Protein AF-A0A351CMS5-F1 (afdb_monomer_lite)

Foldseek 3Di:
DVVLAQEDEEQDDLDDDPDDPDCDDPNVVVVVVCVVSNYYYHYHHLCQLQPCPRHPQNVVCVVQVFAPWDDDPPDSDIDGHHPD

Sequence (84 aa):
IDENADAIFVHHGIFWQDEDQVIVGAKRRKISLLLSHNISLFGYHLPLDAHPEVGNNVQLGKLLDIQNIKPVEGSLLWQGDLNI

Secondary structure (DSSP, 8-state):
-TT--SEEEESS-S--TTS-----HHHHHHHHHHHHTT-EEEE-SHHHHT-TTT-HHHHHHHHTT-EEEEEPTTSS-EEEE---

Structure (mmCIF, N/CA/C/O backbone):
data_AF-A0A351CMS5-F1
#
_entry.id   AF-A0A351CMS5-F1
#
loop_
_atom_site.group_PDB
_atom_site.id
_atom_site.type_symbol
_atom_site.label_atom_id
_atom_site.label_alt_id
_atom_site.label_comp_id
_atom_site.label_asym_id
_atom_site.label_entity_id
_atom_site.label_seq_id
_atom_site.pdbx_PDB_ins_code
_atom_site.Cartn_x
_atom_site.Cartn_y
_atom_site.Cartn_z
_atom_site.occupancy
_atom_site.B_iso_or_equiv
_atom_site.auth_seq_id
_atom_site.auth_comp_id
_atom_site.auth_asym_id
_atom_site.auth_atom_id
_atom_site.pdbx_PDB_model_num
ATOM 1 N N . ILE A 1 1 ? -14.248 -4.505 8.175 1.00 94.50 1 ILE A N 1
ATOM 2 C CA . ILE A 1 1 ? -15.182 -4.692 9.309 1.00 94.50 1 ILE A CA 1
ATOM 3 C C . ILE A 1 1 ? -16.258 -5.657 8.878 1.00 94.50 1 ILE A C 1
ATOM 5 O O . ILE A 1 1 ? -16.287 -6.739 9.429 1.00 94.50 1 ILE A O 1
ATOM 9 N N . ASP A 1 2 ? -17.036 -5.316 7.853 1.00 97.25 2 ASP A N 1
ATOM 10 C CA . ASP A 1 2 ? -18.084 -6.191 7.307 1.00 97.25 2 ASP A CA 1
ATOM 11 C C . ASP A 1 2 ? -17.548 -7.587 6.930 1.00 97.25 2 ASP A C 1
ATOM 13 O O . ASP A 1 2 ? -18.166 -8.595 7.249 1.00 97.25 2 ASP A O 1
ATOM 17 N N . GLU A 1 3 ? -16.327 -7.644 6.388 1.00 96.81 3 GLU A N 1
ATOM 18 C CA . GLU A 1 3 ? -15.613 -8.893 6.063 1.00 96.81 3 GLU A CA 1
ATOM 19 C C . GLU A 1 3 ? -14.949 -9.604 7.267 1.00 96.81 3 GLU A C 1
ATOM 21 O O . GLU A 1 3 ? -14.217 -10.567 7.077 1.00 96.81 3 GLU A O 1
ATOM 26 N N . ASN A 1 4 ? -15.128 -9.120 8.504 1.00 96.62 4 ASN A N 1
ATOM 27 C CA . ASN A 1 4 ? -14.518 -9.660 9.735 1.00 96.62 4 ASN A CA 1
ATOM 28 C C . ASN A 1 4 ? -12.993 -9.910 9.664 1.00 96.62 4 ASN A C 1
ATOM 30 O O . ASN A 1 4 ? -12.486 -10.867 10.238 1.00 96.62 4 ASN A O 1
ATOM 34 N N . ALA A 1 5 ? -12.252 -9.055 8.954 1.00 97.56 5 ALA A N 1
ATOM 35 C CA . ALA A 1 5 ? -10.802 -9.186 8.818 1.00 97.56 5 ALA A CA 1
ATOM 36 C C . ALA A 1 5 ? -10.052 -8.844 10.118 1.00 97.56 5 ALA A C 1
ATOM 38 O O . ALA A 1 5 ? -10.275 -7.775 10.685 1.00 97.56 5 ALA A O 1
ATOM 39 N N . ASP A 1 6 ? -9.088 -9.683 10.505 1.00 98.31 6 ASP A N 1
ATOM 40 C CA . ASP A 1 6 ? -8.174 -9.432 11.634 1.00 98.31 6 ASP A CA 1
ATOM 41 C C . ASP A 1 6 ? -7.043 -8.450 11.278 1.00 98.31 6 ASP A C 1
ATOM 43 O O . ASP A 1 6 ? -6.435 -7.808 12.139 1.00 98.31 6 ASP A O 1
ATOM 47 N N . ALA A 1 7 ? -6.742 -8.323 9.984 1.00 98.38 7 ALA A N 1
ATOM 48 C CA . ALA A 1 7 ? -5.690 -7.459 9.476 1.00 98.38 7 ALA A CA 1
ATOM 49 C C . ALA A 1 7 ? -6.022 -6.905 8.089 1.00 98.38 7 ALA A C 1
ATOM 51 O O . ALA A 1 7 ? -6.732 -7.530 7.302 1.00 98.38 7 ALA A O 1
ATOM 52 N N . ILE A 1 8 ? -5.454 -5.740 7.777 1.00 97.94 8 ILE A N 1
ATOM 53 C CA . ILE A 1 8 ? -5.498 -5.133 6.448 1.00 97.94 8 ILE A CA 1
ATOM 54 C C . ILE A 1 8 ? -4.095 -4.748 5.979 1.00 97.94 8 ILE A C 1
ATOM 56 O O . ILE A 1 8 ? -3.291 -4.208 6.739 1.00 97.94 8 ILE A O 1
ATOM 60 N N . PHE A 1 9 ? -3.834 -5.004 4.699 1.00 98.06 9 PHE A N 1
ATOM 61 C CA . PHE A 1 9 ? -2.608 -4.638 3.998 1.00 98.06 9 PHE A CA 1
ATOM 62 C C . PHE A 1 9 ? -2.932 -3.534 2.999 1.00 98.06 9 PHE A C 1
ATOM 64 O O . PHE A 1 9 ? -3.849 -3.676 2.191 1.00 98.06 9 PHE A O 1
ATOM 71 N N . VAL A 1 10 ? -2.202 -2.426 3.061 1.00 98.25 10 VAL A N 1
ATOM 72 C CA . VAL A 1 10 ? -2.403 -1.281 2.171 1.00 98.25 10 VAL A CA 1
ATOM 73 C C . VAL A 1 10 ? -1.072 -0.761 1.656 1.00 98.25 10 VAL A C 1
ATOM 75 O O . VAL A 1 10 ? -0.039 -0.873 2.315 1.00 98.25 10 VAL A O 1
ATOM 78 N N . HIS A 1 11 ? -1.112 -0.135 0.488 1.00 98.06 11 HIS A N 1
ATOM 79 C CA . HIS A 1 11 ? 0.049 0.564 -0.045 1.00 98.06 11 HIS A CA 1
ATOM 80 C C . HIS A 1 11 ? 0.292 1.896 0.690 1.00 98.06 11 HIS A C 1
ATOM 82 O O . HIS A 1 11 ? 1.383 2.168 1.186 1.00 98.06 11 HIS A O 1
ATOM 88 N N . HIS A 1 12 ? -0.767 2.696 0.847 1.00 97.38 12 HIS A N 1
ATOM 89 C CA . HIS A 1 12 ? -0.740 3.979 1.549 1.00 97.38 12 HIS A CA 1
ATOM 90 C C . HIS A 1 12 ? -1.300 3.843 2.967 1.00 97.38 12 HIS A C 1
ATOM 92 O O . HIS A 1 12 ? -2.501 3.637 3.156 1.00 97.38 12 HIS A O 1
ATOM 98 N N . GLY A 1 13 ? -0.421 3.962 3.963 1.00 96.12 13 GLY A N 1
ATOM 99 C CA . GLY A 1 13 ? -0.781 3.914 5.379 1.00 96.12 13 GLY A CA 1
ATOM 100 C C . GLY A 1 13 ? -1.463 5.187 5.898 1.00 96.12 13 GLY A C 1
ATOM 101 O O . GLY A 1 13 ? -1.876 6.069 5.143 1.00 96.12 13 GLY A O 1
ATOM 102 N N . ILE A 1 14 ? -1.593 5.271 7.226 1.00 96.06 14 ILE A N 1
ATOM 103 C CA . ILE A 1 14 ? -2.195 6.430 7.909 1.00 96.06 14 ILE A CA 1
ATOM 104 C C . ILE A 1 14 ? -1.170 7.530 8.199 1.00 96.06 14 ILE A C 1
ATOM 106 O O . ILE A 1 14 ? -1.565 8.689 8.200 1.00 96.06 14 ILE A O 1
ATOM 110 N N . PHE A 1 15 ? 0.090 7.169 8.463 1.00 95.00 15 PHE A N 1
ATOM 111 C CA . PHE A 1 15 ? 1.116 8.088 8.9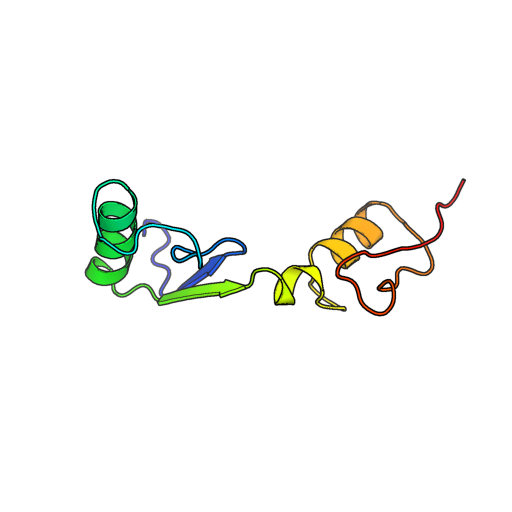54 1.00 95.00 15 PHE A CA 1
ATOM 112 C C . PHE A 1 15 ? 2.132 8.446 7.871 1.00 95.00 15 PHE A C 1
ATOM 114 O O . PHE A 1 15 ? 2.699 7.552 7.243 1.00 95.00 15 PHE A O 1
ATOM 121 N N . TRP A 1 16 ? 2.388 9.742 7.707 1.00 94.25 16 TRP A N 1
ATOM 122 C CA . TRP A 1 16 ? 3.369 10.295 6.767 1.00 94.25 16 TRP A CA 1
ATOM 123 C C . TRP A 1 16 ? 4.361 11.219 7.491 1.00 94.25 16 TRP A C 1
ATOM 125 O O . TRP A 1 16 ? 4.075 11.714 8.581 1.00 94.25 16 TRP A O 1
ATOM 135 N N . GLN A 1 17 ? 5.554 11.419 6.923 1.00 89.56 17 GLN A N 1
ATOM 136 C CA . GLN A 1 17 ? 6.628 12.169 7.590 1.00 89.56 17 GLN A CA 1
ATOM 137 C C . GLN A 1 17 ? 6.289 13.657 7.773 1.00 89.56 17 GLN A C 1
ATOM 139 O O . GLN A 1 17 ? 6.523 14.206 8.845 1.00 89.56 17 GLN A O 1
ATOM 144 N N . ASP A 1 18 ? 5.682 14.276 6.760 1.00 91.00 18 ASP A N 1
ATOM 145 C CA . ASP A 1 18 ? 5.429 15.722 6.718 1.00 91.00 18 ASP A CA 1
ATOM 146 C C . ASP A 1 18 ? 3.959 16.093 6.990 1.00 91.00 18 ASP A C 1
ATOM 148 O O . ASP A 1 18 ? 3.486 17.152 6.578 1.00 91.00 18 ASP A O 1
ATOM 152 N N . GLU A 1 19 ? 3.205 15.226 7.672 1.00 91.56 19 GLU A N 1
ATOM 153 C CA . GLU A 1 19 ? 1.829 15.524 8.088 1.00 91.56 19 GLU A CA 1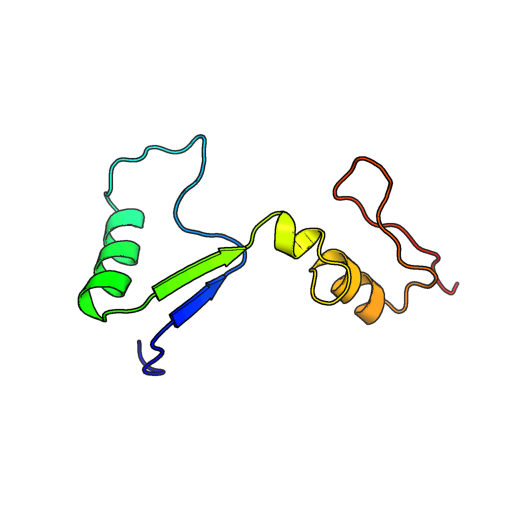
ATOM 154 C C . GLU A 1 19 ? 1.713 15.811 9.590 1.00 91.56 19 GLU A C 1
ATOM 156 O O . GLU A 1 19 ? 2.494 15.324 10.413 1.00 91.56 19 GLU A O 1
ATOM 161 N N . ASP A 1 20 ? 0.668 16.558 9.956 1.00 93.31 20 ASP A N 1
ATOM 162 C CA . ASP A 1 20 ? 0.297 16.768 11.353 1.00 93.31 20 ASP A CA 1
ATOM 163 C C . ASP A 1 20 ? -0.015 15.423 12.030 1.00 93.31 20 ASP A C 1
ATOM 165 O O . ASP A 1 20 ? -0.856 14.640 11.573 1.00 93.31 20 ASP A O 1
ATOM 169 N N . GLN A 1 21 ? 0.672 15.153 13.138 1.00 93.44 21 GLN A N 1
ATOM 170 C CA . GLN A 1 21 ? 0.546 13.915 13.902 1.00 93.44 21 GLN A CA 1
ATOM 171 C C . GLN A 1 21 ? -0.666 13.914 14.845 1.00 93.44 21 GLN A C 1
ATOM 173 O O . GLN A 1 21 ? -1.027 12.864 15.380 1.00 93.44 21 GLN A O 1
ATOM 178 N N . VAL A 1 22 ? -1.338 15.055 15.031 1.00 97.06 22 VAL A N 1
ATOM 179 C CA . VAL A 1 22 ? -2.539 15.152 15.863 1.00 97.06 22 VAL A CA 1
ATOM 180 C C . VAL A 1 22 ? -3.667 14.284 15.287 1.00 97.06 22 VAL A C 1
ATOM 182 O O . VAL A 1 22 ? -4.068 14.383 14.125 1.00 97.06 22 VAL A O 1
ATOM 185 N N . ILE A 1 23 ? -4.224 13.409 16.129 1.00 97.44 23 ILE A N 1
ATOM 186 C CA . ILE A 1 23 ? -5.266 12.453 15.734 1.00 97.44 23 ILE A CA 1
ATOM 187 C C . ILE A 1 23 ? -6.646 13.119 15.822 1.00 97.44 23 ILE A C 1
ATOM 189 O O . ILE A 1 23 ? -7.375 12.989 16.806 1.00 97.44 23 ILE A O 1
ATOM 193 N N . VAL A 1 24 ? -7.025 13.823 14.757 1.00 97.62 24 VAL A N 1
ATOM 194 C CA . VAL A 1 24 ? -8.335 14.484 14.602 1.00 97.62 24 VAL A CA 1
ATOM 195 C C . VAL A 1 24 ? -8.989 14.134 13.261 1.00 97.62 24 VAL A C 1
ATOM 197 O O . VAL A 1 24 ? -8.407 13.442 12.423 1.00 97.62 24 VAL A O 1
ATOM 200 N N . GLY A 1 25 ? -10.248 14.545 13.074 1.00 96.69 25 GLY A N 1
ATOM 201 C CA . GLY A 1 25 ? -10.978 14.399 11.810 1.00 96.69 25 GLY A CA 1
ATOM 202 C C . GLY A 1 25 ? -10.955 12.977 11.232 1.00 96.69 25 GLY A C 1
ATOM 203 O O . GLY A 1 25 ? -11.285 11.998 11.910 1.00 96.69 25 GLY A O 1
ATOM 204 N N . ALA A 1 26 ? -10.555 12.862 9.963 1.00 95.69 26 ALA A N 1
ATOM 205 C CA . ALA A 1 26 ? -10.499 11.589 9.246 1.00 95.69 26 ALA A CA 1
ATOM 206 C C . ALA A 1 26 ? -9.474 10.605 9.838 1.00 95.69 26 ALA A C 1
ATOM 208 O O . ALA A 1 26 ? -9.761 9.407 9.903 1.00 95.69 26 ALA A O 1
ATOM 209 N N . LYS A 1 27 ? -8.316 11.094 10.311 1.00 97.12 27 LYS A N 1
ATOM 210 C CA . LYS A 1 27 ? -7.282 10.266 1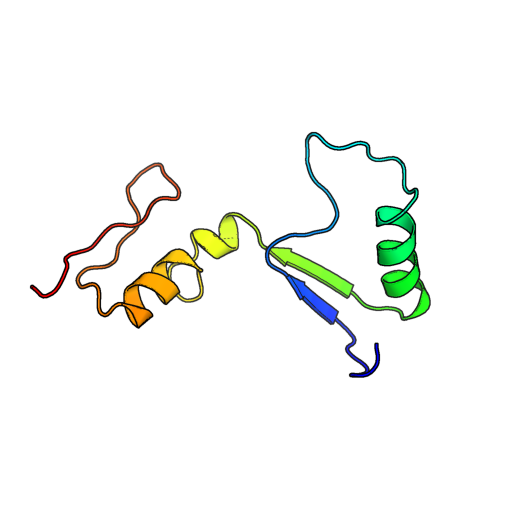0.955 1.00 97.12 27 LYS A CA 1
ATOM 211 C C . LYS A 1 27 ? -7.841 9.605 12.215 1.00 97.12 27 LYS A C 1
ATOM 213 O O . LYS A 1 27 ? -7.770 8.383 12.345 1.00 97.12 27 LYS A O 1
ATOM 218 N N . ARG A 1 28 ? -8.523 10.382 13.071 1.00 98.12 28 ARG A N 1
ATOM 219 C CA . ARG A 1 28 ? -9.235 9.855 14.249 1.00 98.12 28 ARG A CA 1
ATOM 220 C C . ARG A 1 28 ? -10.257 8.791 13.873 1.00 98.12 28 ARG A C 1
ATOM 222 O O . ARG A 1 28 ? -10.276 7.736 14.495 1.00 98.12 28 ARG A O 1
ATOM 229 N N . ARG A 1 29 ? -11.099 9.044 12.864 1.00 98.19 29 ARG A N 1
ATOM 230 C CA . ARG A 1 29 ? -12.130 8.082 12.445 1.00 98.19 29 ARG A CA 1
ATOM 231 C C . ARG A 1 29 ? -11.519 6.749 11.998 1.00 98.19 29 ARG A C 1
ATOM 233 O O . ARG A 1 29 ? -11.988 5.707 12.439 1.00 98.19 29 ARG A O 1
ATOM 240 N N . LYS A 1 30 ? -10.469 6.777 11.169 1.00 97.44 30 LYS A N 1
ATOM 241 C CA . LYS A 1 30 ? -9.780 5.564 10.692 1.00 97.44 30 LYS A CA 1
ATOM 242 C C . LYS A 1 30 ? -9.152 4.779 11.846 1.00 97.44 30 LYS A C 1
ATOM 244 O O . LYS A 1 30 ? -9.420 3.591 11.983 1.00 97.44 30 LYS A O 1
ATOM 249 N N . ILE A 1 31 ? -8.378 5.450 12.701 1.00 98.06 31 ILE A N 1
ATOM 250 C CA . ILE A 1 31 ? -7.705 4.812 13.844 1.00 98.06 31 ILE A CA 1
ATOM 251 C C . ILE A 1 31 ? -8.728 4.239 14.832 1.00 98.06 31 ILE A C 1
ATOM 253 O O . ILE A 1 31 ? -8.579 3.106 15.278 1.00 98.06 31 ILE A O 1
ATOM 257 N N . SER A 1 32 ? -9.802 4.979 15.124 1.00 98.44 32 SER A N 1
ATOM 258 C CA . SER A 1 32 ? -10.868 4.516 16.019 1.00 98.44 32 SER A CA 1
ATOM 259 C C . SER A 1 32 ? -11.516 3.227 15.519 1.00 98.44 32 SER A C 1
ATOM 261 O O . SER A 1 32 ? -11.800 2.356 16.334 1.00 98.44 32 SER A O 1
ATOM 263 N N . LEU A 1 33 ? -11.744 3.091 14.209 1.00 98.12 33 LEU A N 1
ATOM 264 C CA . LEU A 1 33 ? -12.312 1.873 13.626 1.00 98.12 33 LEU A CA 1
ATOM 265 C C . LEU A 1 33 ? -11.356 0.683 13.754 1.00 98.12 33 LEU A C 1
ATOM 267 O O . LEU A 1 33 ? -11.786 -0.393 14.144 1.00 98.12 33 LEU A O 1
ATOM 271 N N . LEU A 1 34 ? -10.065 0.872 13.480 1.00 98.44 34 LEU A N 1
ATOM 272 C CA . LEU A 1 34 ? -9.080 -0.205 13.618 1.00 98.44 34 LEU A CA 1
ATOM 273 C C . LEU A 1 34 ? -8.994 -0.700 15.065 1.00 98.44 34 LEU A C 1
ATOM 275 O O . LEU A 1 34 ? -9.121 -1.895 15.314 1.00 98.44 34 LEU A O 1
ATOM 279 N N . LEU A 1 35 ? -8.870 0.223 16.023 1.00 98.44 35 LEU A N 1
ATOM 280 C CA . LEU A 1 35 ? -8.748 -0.117 17.441 1.00 98.44 35 LEU A CA 1
ATOM 281 C C . LEU A 1 35 ? -10.026 -0.744 18.009 1.00 98.44 35 LEU A C 1
ATOM 283 O O . LEU A 1 35 ? -9.949 -1.744 18.711 1.00 98.44 35 LEU A O 1
ATOM 287 N N . SER A 1 36 ? -11.204 -0.198 17.685 1.00 98.44 36 SER A N 1
ATOM 288 C CA . SER A 1 36 ? -12.479 -0.704 18.233 1.00 98.44 36 SER A CA 1
ATOM 289 C C . SER A 1 36 ? -12.827 -2.107 17.731 1.00 98.44 36 SER A C 1
ATOM 291 O O . SER A 1 36 ? -13.631 -2.793 18.354 1.00 98.44 36 SER A O 1
ATOM 293 N N . HIS A 1 37 ? -12.233 -2.522 16.611 1.00 98.31 37 HIS A N 1
ATOM 294 C CA . HIS A 1 37 ? -12.438 -3.834 16.007 1.00 98.31 37 HIS A CA 1
ATOM 295 C C . HIS A 1 37 ? -11.195 -4.737 16.090 1.00 98.31 37 HIS A C 1
ATOM 297 O O . HIS A 1 37 ? -11.202 -5.804 15.489 1.00 98.31 37 HIS A O 1
ATOM 303 N N . ASN A 1 38 ? -10.147 -4.341 16.826 1.00 98.25 38 ASN A N 1
ATOM 304 C CA . ASN A 1 38 ? -8.881 -5.080 16.955 1.00 98.25 38 ASN A CA 1
ATOM 305 C C . ASN A 1 38 ? -8.223 -5.459 15.610 1.00 98.25 38 ASN A C 1
ATOM 307 O O . ASN A 1 38 ? -7.609 -6.516 15.491 1.00 98.25 38 ASN A O 1
ATOM 311 N N . ILE A 1 39 ? -8.330 -4.592 14.600 1.00 98.56 39 ILE A N 1
ATOM 312 C CA . ILE A 1 39 ? -7.781 -4.842 13.262 1.00 98.56 39 ILE A CA 1
ATOM 313 C C . ILE A 1 39 ? -6.358 -4.291 13.171 1.00 98.56 39 ILE A C 1
ATOM 315 O O . ILE A 1 39 ? -6.125 -3.099 13.388 1.00 98.56 39 ILE A O 1
ATOM 319 N N . SER A 1 40 ? -5.412 -5.141 12.772 1.00 98.56 40 SER A N 1
ATOM 320 C CA . SER A 1 40 ? -4.030 -4.730 12.499 1.00 98.56 40 SER A CA 1
ATOM 321 C C . SER A 1 40 ? -3.909 -4.053 11.128 1.00 98.56 40 SER A C 1
ATOM 323 O O . SER A 1 40 ? -4.436 -4.551 10.136 1.00 98.56 40 SER A O 1
ATOM 325 N N . LEU A 1 41 ? -3.190 -2.931 11.042 1.00 98.44 41 LEU A N 1
ATOM 326 C CA . LEU A 1 41 ? -2.912 -2.236 9.779 1.00 98.44 41 LEU A CA 1
ATOM 327 C C . LEU A 1 41 ? -1.439 -2.395 9.393 1.00 98.44 41 LEU A C 1
ATOM 329 O O . LEU A 1 41 ? -0.560 -1.937 10.119 1.00 98.44 41 LEU A O 1
ATOM 333 N N . PHE A 1 42 ? -1.191 -2.949 8.209 1.00 98.38 42 PHE A N 1
ATOM 334 C CA . PHE A 1 42 ? 0.132 -3.062 7.602 1.00 98.38 42 PHE A CA 1
ATOM 335 C C . PHE A 1 42 ? 0.219 -2.160 6.368 1.00 98.38 42 PHE A C 1
ATOM 337 O O . PHE A 1 42 ? -0.562 -2.304 5.428 1.00 98.38 42 PHE A O 1
ATOM 344 N N . GLY A 1 43 ? 1.158 -1.212 6.379 1.00 97.75 43 GLY A N 1
ATOM 345 C CA . GLY A 1 43 ? 1.413 -0.297 5.267 1.00 97.75 43 GLY A CA 1
ATOM 346 C C . GLY A 1 43 ? 2.743 -0.605 4.586 1.00 97.75 43 GLY A C 1
ATOM 347 O O . GLY A 1 43 ? 3.782 -0.518 5.236 1.00 97.75 43 GLY A O 1
ATOM 348 N N . TYR A 1 44 ? 2.722 -0.906 3.288 1.00 97.75 44 TYR A N 1
A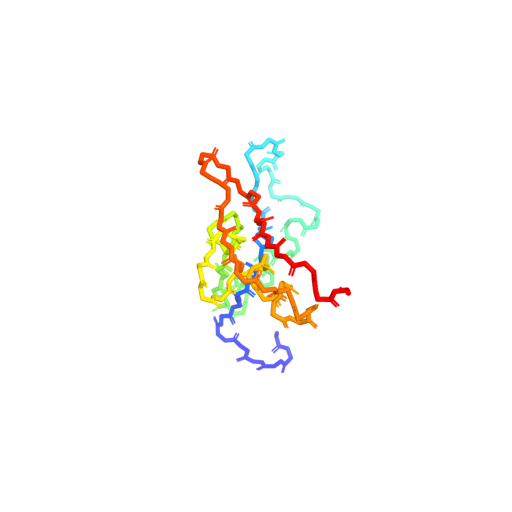TOM 349 C CA . TYR A 1 44 ? 3.926 -1.098 2.478 1.00 97.75 44 TYR A CA 1
ATOM 350 C C . TYR A 1 44 ? 3.928 -0.111 1.310 1.00 97.75 44 TYR A C 1
ATOM 352 O O . TYR A 1 44 ? 3.284 -0.336 0.287 1.00 97.75 44 TYR A O 1
ATOM 360 N N . HIS A 1 45 ? 4.655 0.993 1.481 1.00 96.62 45 HIS A N 1
ATOM 361 C CA . HIS A 1 45 ? 4.759 2.052 0.478 1.00 96.62 45 HIS A CA 1
ATOM 362 C C . HIS A 1 45 ? 5.889 1.740 -0.522 1.00 96.62 45 HIS A C 1
ATOM 364 O O . HIS A 1 45 ? 5.802 0.754 -1.250 1.00 96.62 45 HIS A O 1
ATOM 370 N N . LEU A 1 46 ? 6.993 2.492 -0.495 1.00 96.88 46 LEU A N 1
ATOM 371 C CA . LEU A 1 46 ? 8.125 2.333 -1.422 1.00 96.88 46 LEU A CA 1
ATOM 372 C C . LEU A 1 46 ? 8.711 0.906 -1.487 1.00 96.88 46 LEU A C 1
ATOM 374 O O . LEU A 1 46 ? 9.044 0.465 -2.587 1.00 96.88 46 LEU A O 1
ATOM 378 N N . PRO A 1 47 ? 8.816 0.135 -0.379 1.00 96.25 47 PRO A N 1
ATOM 379 C CA . PRO A 1 47 ? 9.255 -1.257 -0.468 1.00 96.25 47 PRO A CA 1
ATOM 380 C C . PRO A 1 47 ? 8.338 -2.129 -1.331 1.00 96.25 47 PRO A C 1
ATOM 382 O O . PRO A 1 47 ? 8.831 -3.048 -1.976 1.00 96.25 47 PRO A O 1
ATOM 385 N N . LEU A 1 48 ? 7.029 -1.844 -1.365 1.00 97.88 48 LEU A N 1
ATOM 386 C CA . LEU A 1 48 ? 6.101 -2.549 -2.246 1.00 97.88 48 LEU A CA 1
ATOM 387 C C . LEU A 1 48 ? 6.298 -2.112 -3.694 1.00 97.88 48 LEU A C 1
ATOM 389 O O . LEU A 1 48 ? 6.378 -2.973 -4.552 1.00 97.88 48 LEU A O 1
ATOM 393 N N . ASP A 1 49 ? 6.463 -0.822 -3.991 1.00 97.88 49 ASP A N 1
ATOM 394 C CA . ASP A 1 49 ? 6.737 -0.375 -5.370 1.00 97.88 49 ASP A CA 1
ATOM 395 C C . ASP A 1 49 ? 7.996 -1.014 -5.967 1.00 97.88 49 ASP A C 1
ATOM 397 O O . ASP A 1 49 ? 8.029 -1.362 -7.151 1.00 97.88 49 ASP A O 1
ATOM 401 N N . ALA A 1 50 ? 9.035 -1.171 -5.147 1.00 97.06 50 ALA A N 1
ATOM 402 C CA . ALA A 1 50 ? 10.331 -1.696 -5.556 1.00 97.06 50 ALA A CA 1
ATOM 403 C C . ALA A 1 50 ? 10.441 -3.228 -5.495 1.00 97.06 50 ALA A C 1
ATOM 405 O O . ALA A 1 50 ? 11.470 -3.773 -5.895 1.00 97.06 50 ALA A O 1
ATOM 406 N N . HIS A 1 51 ? 9.435 -3.943 -4.982 1.00 96.88 51 HIS A N 1
ATOM 407 C CA . HIS A 1 51 ? 9.571 -5.378 -4.755 1.00 96.88 51 HIS A CA 1
ATOM 408 C C . HIS A 1 51 ? 9.652 -6.154 -6.085 1.00 96.88 51 HIS A C 1
ATOM 410 O O . HIS A 1 51 ? 8.744 -6.035 -6.911 1.00 96.88 51 HIS A O 1
ATOM 416 N N . PRO A 1 52 ? 10.666 -7.017 -6.294 1.00 95.44 52 PRO A N 1
ATOM 417 C CA . PRO A 1 52 ? 10.917 -7.617 -7.605 1.00 95.44 52 PRO A CA 1
ATOM 418 C C . PRO A 1 52 ? 9.899 -8.667 -8.046 1.00 95.44 52 PRO A C 1
ATOM 420 O O . PRO A 1 52 ? 9.780 -8.960 -9.231 1.00 95.44 52 PRO A O 1
ATOM 423 N N . GLU A 1 53 ? 9.155 -9.233 -7.103 1.00 96.12 53 GLU A N 1
ATOM 424 C CA . GLU A 1 53 ? 8.137 -10.241 -7.399 1.00 96.12 53 GLU A CA 1
ATOM 425 C C . GLU A 1 53 ? 6.711 -9.676 -7.395 1.00 96.12 53 GLU A C 1
ATOM 427 O O . GLU A 1 53 ? 5.994 -9.800 -8.391 1.00 96.12 53 GLU A O 1
ATOM 432 N N . VAL A 1 54 ? 6.310 -9.040 -6.289 1.00 97.19 54 VAL A N 1
ATOM 433 C CA . VAL A 1 54 ? 4.932 -8.596 -6.023 1.00 97.19 54 VAL A CA 1
ATOM 434 C C . VAL A 1 54 ? 4.729 -7.082 -6.124 1.00 97.19 54 VAL A C 1
ATOM 436 O O . VAL A 1 54 ? 3.659 -6.591 -5.782 1.00 97.19 54 VAL A O 1
ATOM 439 N N . GLY A 1 55 ? 5.743 -6.332 -6.555 1.00 97.31 55 GLY A N 1
ATOM 440 C CA . GLY A 1 55 ? 5.687 -4.879 -6.508 1.00 97.31 55 GLY A CA 1
ATOM 441 C C . GLY A 1 55 ? 4.866 -4.227 -7.609 1.00 97.31 55 GLY A C 1
ATOM 442 O O . GLY A 1 55 ? 4.718 -4.778 -8.699 1.00 97.31 55 GLY A O 1
ATOM 443 N N . ASN A 1 56 ? 4.358 -3.024 -7.338 1.00 98.06 56 ASN A N 1
ATOM 444 C CA . ASN A 1 56 ? 3.467 -2.313 -8.261 1.00 98.06 56 ASN A CA 1
ATOM 445 C C . ASN A 1 56 ? 4.095 -2.152 -9.655 1.00 98.06 56 ASN A C 1
ATOM 447 O O . ASN A 1 56 ? 3.452 -2.438 -10.663 1.00 98.06 56 ASN A O 1
ATOM 451 N N . ASN A 1 57 ? 5.373 -1.770 -9.714 1.00 97.69 57 ASN A N 1
ATOM 452 C CA . ASN A 1 57 ? 6.066 -1.544 -10.979 1.00 97.69 57 ASN A CA 1
ATOM 453 C C . ASN A 1 57 ? 6.270 -2.832 -11.791 1.00 97.69 57 ASN A C 1
ATOM 455 O O . ASN A 1 57 ? 5.995 -2.857 -12.991 1.00 97.69 57 ASN A O 1
ATOM 459 N N . VAL A 1 58 ? 6.719 -3.919 -11.151 1.00 97.25 58 VAL A N 1
ATOM 460 C CA . VAL A 1 58 ? 6.930 -5.194 -11.853 1.00 97.25 58 VAL A CA 1
ATOM 461 C C . VAL A 1 58 ? 5.605 -5.819 -12.291 1.00 97.25 58 VAL A C 1
ATOM 463 O O . VAL A 1 58 ? 5.524 -6.391 -13.376 1.00 97.25 58 VAL A O 1
ATOM 466 N N . GLN A 1 59 ? 4.548 -5.686 -11.485 1.00 97.81 59 GLN A N 1
ATOM 467 C CA . GLN A 1 59 ? 3.216 -6.182 -11.828 1.00 97.81 59 GLN A CA 1
ATOM 468 C C . GLN A 1 59 ? 2.609 -5.393 -12.990 1.00 97.81 59 GLN A C 1
ATOM 470 O O . GLN A 1 59 ? 2.061 -5.998 -13.909 1.00 97.81 59 GLN A O 1
ATOM 475 N N . LEU A 1 60 ? 2.777 -4.067 -13.013 1.00 97.50 60 LEU A N 1
ATOM 476 C CA . LEU A 1 60 ? 2.361 -3.248 -14.150 1.00 97.50 60 LEU A CA 1
ATOM 477 C C . LEU A 1 60 ? 3.104 -3.646 -15.430 1.00 97.50 60 LEU A C 1
ATOM 479 O O . LEU A 1 60 ? 2.470 -3.832 -16.465 1.00 97.50 60 LEU A O 1
ATOM 483 N N . GLY A 1 61 ? 4.425 -3.833 -15.358 1.00 96.69 61 GLY A N 1
ATOM 484 C CA . GLY A 1 61 ? 5.206 -4.285 -16.509 1.00 96.69 61 GLY A CA 1
ATOM 485 C C . GLY A 1 61 ? 4.724 -5.633 -17.051 1.00 96.69 61 GLY A C 1
ATOM 486 O O . GLY A 1 61 ? 4.560 -5.773 -18.259 1.00 96.69 61 GLY A O 1
ATOM 487 N N . LYS A 1 62 ? 4.417 -6.592 -16.164 1.00 96.12 62 LYS A N 1
ATOM 488 C CA . LYS A 1 62 ? 3.841 -7.895 -16.542 1.00 96.12 62 LYS A CA 1
ATOM 489 C C . LYS A 1 62 ? 2.480 -7.748 -17.228 1.00 96.12 62 LYS A C 1
ATOM 491 O O . LYS A 1 62 ? 2.241 -8.400 -18.236 1.00 96.12 62 LYS A O 1
ATOM 496 N N . LEU A 1 63 ? 1.594 -6.898 -16.700 1.00 97.19 63 LEU A N 1
ATOM 497 C CA . LEU A 1 63 ? 0.265 -6.653 -17.279 1.00 97.19 63 LEU A CA 1
ATOM 498 C C . LEU A 1 63 ? 0.329 -6.006 -18.668 1.00 97.19 63 LEU A C 1
ATOM 500 O O . LEU A 1 63 ? -0.559 -6.231 -19.485 1.00 97.19 63 LEU A O 1
ATOM 504 N N . LEU A 1 64 ? 1.362 -5.203 -18.920 1.00 96.62 64 LEU A N 1
ATOM 505 C CA . LEU A 1 64 ? 1.594 -4.516 -20.190 1.00 96.62 64 LEU A CA 1
ATOM 506 C C . LEU A 1 64 ? 2.486 -5.308 -21.166 1.00 96.62 64 LEU A C 1
ATOM 508 O O . LEU A 1 64 ? 2.858 -4.763 -22.200 1.00 96.62 64 LEU A O 1
ATOM 512 N N . ASP A 1 65 ? 2.838 -6.559 -20.845 1.00 96.56 65 ASP A N 1
ATOM 513 C CA . ASP A 1 65 ? 3.742 -7.417 -21.632 1.00 96.56 65 ASP A CA 1
ATOM 514 C C . ASP A 1 65 ? 5.107 -6.768 -21.959 1.00 96.56 65 ASP A C 1
ATOM 516 O O . ASP A 1 65 ? 5.705 -6.974 -23.020 1.00 96.56 65 ASP A O 1
ATOM 520 N N . ILE A 1 66 ? 5.621 -5.962 -21.026 1.00 97.19 66 ILE A N 1
ATOM 521 C CA . ILE A 1 66 ? 6.955 -5.363 -21.128 1.00 97.19 66 ILE A CA 1
ATOM 522 C C . ILE A 1 66 ? 8.004 -6.470 -20.957 1.00 97.19 66 ILE A C 1
ATOM 524 O O . ILE A 1 66 ? 7.955 -7.256 -20.011 1.00 97.19 66 ILE A O 1
ATOM 528 N N . GLN A 1 67 ? 8.992 -6.516 -21.846 1.00 97.19 67 GLN A N 1
ATOM 529 C CA . GLN A 1 67 ? 10.088 -7.483 -21.793 1.00 97.19 67 GLN A CA 1
ATOM 530 C C . GLN A 1 67 ? 11.256 -6.944 -20.955 1.00 97.19 67 GLN A C 1
ATOM 532 O O . GLN A 1 67 ? 11.411 -5.737 -20.780 1.00 97.19 67 GLN A O 1
ATOM 537 N N . ASN A 1 68 ? 12.098 -7.838 -20.424 1.00 96.06 68 ASN A N 1
ATOM 538 C CA . ASN A 1 68 ? 13.321 -7.484 -19.680 1.00 96.06 68 ASN A CA 1
ATOM 539 C C . ASN A 1 68 ? 13.113 -6.480 -18.526 1.00 96.06 68 ASN A C 1
ATOM 541 O O . ASN A 1 68 ? 13.987 -5.653 -18.245 1.00 96.06 68 ASN A O 1
ATOM 545 N N . ILE A 1 69 ? 11.959 -6.562 -17.857 1.00 97.25 69 ILE A N 1
ATOM 546 C CA . ILE A 1 69 ? 11.576 -5.667 -16.763 1.00 97.25 69 ILE A CA 1
ATOM 547 C C . ILE A 1 69 ? 12.621 -5.726 -15.644 1.00 97.25 69 ILE A C 1
ATOM 549 O O . ILE A 1 69 ? 12.878 -6.787 -15.071 1.00 97.25 69 ILE A O 1
ATOM 553 N N . LYS A 1 70 ? 13.203 -4.576 -15.303 1.00 96.94 70 LYS A N 1
ATOM 554 C CA . LYS A 1 70 ? 14.221 -4.457 -14.255 1.00 96.94 70 LYS A CA 1
ATOM 555 C C . LYS A 1 70 ? 14.181 -3.089 -13.570 1.00 96.94 70 LYS A C 1
ATOM 557 O O . LYS A 1 70 ? 13.792 -2.103 -14.203 1.00 96.94 70 LYS A O 1
ATOM 562 N N . PRO A 1 71 ? 14.617 -2.996 -12.304 1.00 96.94 71 PRO A N 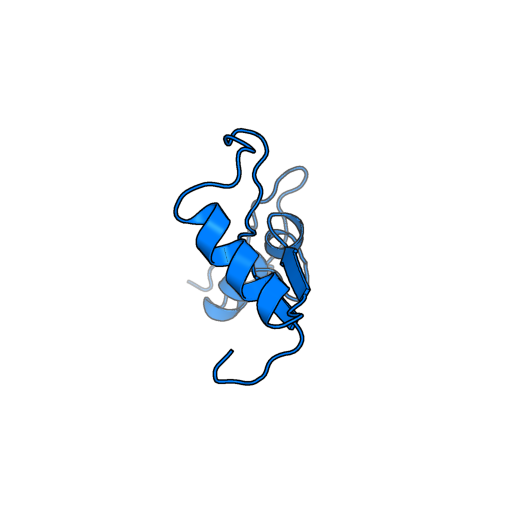1
ATOM 563 C CA . PRO A 1 71 ? 14.790 -1.710 -11.648 1.00 96.94 71 PRO A CA 1
ATOM 564 C C . PRO A 1 71 ? 15.895 -0.894 -12.332 1.00 96.94 71 PRO A C 1
ATOM 566 O O . PRO A 1 71 ? 16.877 -1.434 -12.853 1.00 96.94 71 PRO A O 1
ATOM 569 N N . VAL A 1 72 ? 15.737 0.425 -12.317 1.00 96.94 72 VAL A N 1
ATOM 570 C CA . VAL A 1 72 ? 16.797 1.372 -12.666 1.00 96.94 72 VAL A CA 1
ATOM 571 C C . VAL A 1 72 ? 17.662 1.580 -11.426 1.00 96.94 72 VAL A C 1
ATOM 573 O O . VAL A 1 72 ? 17.162 1.986 -10.374 1.00 96.94 72 VAL A O 1
ATOM 576 N N . GLU A 1 73 ? 18.957 1.293 -11.556 1.00 94.50 73 GLU A N 1
ATOM 577 C CA . GLU A 1 73 ? 19.924 1.361 -10.459 1.00 94.50 73 GLU A CA 1
ATOM 578 C C . GLU A 1 73 ? 19.875 2.716 -9.734 1.00 94.50 73 GLU A C 1
ATOM 580 O O . GLU A 1 73 ? 19.834 3.775 -10.359 1.00 94.50 73 GLU A O 1
ATOM 585 N N . GLY A 1 74 ? 19.845 2.674 -8.400 1.00 93.44 74 GLY A N 1
ATOM 586 C CA . GLY A 1 74 ? 19.800 3.875 -7.562 1.00 93.44 74 GLY A CA 1
ATOM 587 C C . GLY A 1 74 ? 18.458 4.619 -7.553 1.00 93.44 74 GLY A C 1
ATOM 588 O O . GLY A 1 74 ? 18.408 5.749 -7.074 1.00 93.44 74 GLY A O 1
ATOM 589 N N . SER A 1 75 ? 17.371 4.024 -8.057 1.00 94.62 75 SER A N 1
ATOM 590 C CA . SER A 1 75 ? 16.053 4.668 -8.096 1.00 94.62 75 SER A CA 1
ATOM 591 C C . SER A 1 75 ? 14.899 3.704 -7.786 1.00 94.62 75 SER A C 1
ATOM 593 O O . SER A 1 75 ? 15.088 2.496 -7.668 1.00 94.62 75 SER A O 1
ATOM 595 N N . LEU A 1 76 ? 13.685 4.253 -7.682 1.00 93.25 76 LEU A N 1
ATOM 596 C CA . LEU A 1 76 ? 12.432 3.487 -7.609 1.00 93.25 76 LEU A CA 1
ATOM 597 C C . LEU A 1 76 ? 11.782 3.271 -8.982 1.00 93.25 76 LEU A C 1
ATOM 599 O O . LEU A 1 76 ? 10.682 2.727 -9.065 1.00 93.25 76 LEU A O 1
ATOM 603 N N . LEU A 1 77 ? 12.434 3.723 -10.054 1.00 95.31 77 LEU A N 1
ATOM 604 C CA . LEU A 1 77 ? 11.934 3.554 -11.408 1.00 95.31 77 LEU A CA 1
ATOM 605 C C . LEU A 1 77 ? 12.244 2.155 -11.923 1.00 95.31 77 LEU A C 1
ATOM 607 O O . LEU A 1 77 ? 13.220 1.510 -11.534 1.00 95.31 77 LEU A O 1
ATOM 611 N N . TRP A 1 78 ? 11.403 1.718 -12.846 1.00 97.25 78 TRP A N 1
ATOM 612 C CA . TRP A 1 78 ? 11.528 0.451 -13.541 1.00 97.25 78 TRP A CA 1
ATOM 613 C C . TRP A 1 78 ? 11.561 0.701 -15.041 1.00 97.25 78 TRP A C 1
ATOM 615 O O . TRP A 1 78 ? 10.968 1.656 -15.539 1.00 97.25 78 TRP A O 1
ATOM 625 N N . GLN A 1 79 ? 12.283 -0.156 -15.749 1.00 97.19 79 GLN A N 1
ATOM 626 C CA . GLN A 1 79 ? 12.466 -0.078 -17.191 1.00 97.19 79 GLN A CA 1
ATOM 627 C C . GLN A 1 79 ? 12.321 -1.461 -17.818 1.00 97.19 79 GLN A C 1
ATOM 629 O O . GLN A 1 79 ? 12.497 -2.477 -17.146 1.00 97.19 79 GLN A O 1
ATOM 634 N N . GLY A 1 80 ? 12.042 -1.480 -19.113 1.00 96.62 80 GLY A N 1
ATOM 635 C CA . GLY A 1 80 ? 11.979 -2.676 -19.937 1.00 96.62 80 GLY A CA 1
ATOM 636 C C . GLY A 1 80 ? 11.699 -2.295 -21.387 1.00 96.62 80 GLY A C 1
ATOM 637 O O . GLY A 1 80 ? 11.619 -1.109 -21.716 1.00 96.62 80 GLY A O 1
ATOM 638 N N . ASP A 1 81 ? 11.549 -3.300 -22.237 1.00 97.38 81 ASP A N 1
ATOM 639 C CA . ASP A 1 81 ? 11.394 -3.137 -23.677 1.00 97.38 81 ASP A CA 1
ATOM 640 C C . ASP A 1 81 ? 9.936 -3.380 -24.082 1.00 97.38 81 ASP A C 1
ATOM 642 O O . ASP A 1 81 ? 9.312 -4.353 -23.652 1.00 97.38 81 ASP A O 1
ATOM 646 N N . LEU A 1 82 ? 9.380 -2.496 -24.911 1.00 94.25 82 LEU A N 1
ATOM 647 C CA . LEU A 1 82 ? 8.057 -2.706 -25.495 1.00 94.25 82 LEU A CA 1
ATOM 648 C C . LEU A 1 82 ? 8.167 -3.675 -26.674 1.00 94.25 82 LEU A C 1
ATOM 650 O O . LEU A 1 82 ? 9.071 -3.555 -27.500 1.00 94.25 82 LEU A O 1
ATOM 654 N N . ASN A 1 83 ? 7.222 -4.603 -26.770 1.00 82.94 83 ASN A N 1
ATOM 655 C CA . ASN A 1 83 ? 7.091 -5.492 -27.917 1.00 82.94 83 ASN A CA 1
ATOM 656 C C . ASN A 1 83 ? 6.302 -4.756 -29.020 1.00 82.94 83 ASN A C 1
ATOM 658 O O . ASN A 1 83 ? 5.073 -4.835 -29.059 1.00 82.94 83 ASN A O 1
ATOM 662 N N . ILE A 1 84 ? 6.996 -3.945 -29.829 1.00 77.12 84 ILE A N 1
ATOM 663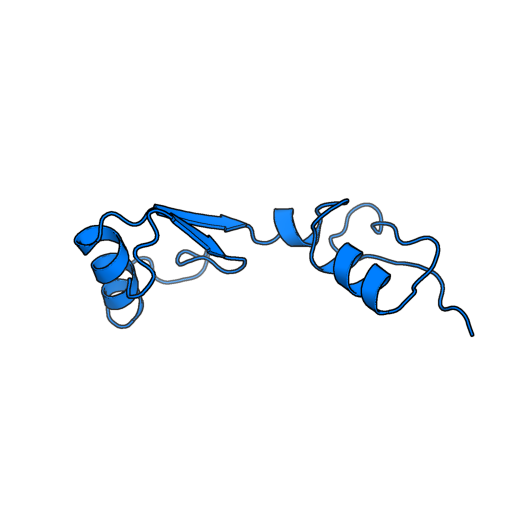 C CA . ILE A 1 84 ? 6.425 -3.142 -30.932 1.00 77.12 84 ILE A CA 1
ATOM 664 C C . ILE A 1 84 ? 6.951 -3.654 -32.269 1.00 77.12 84 ILE A C 1
ATOM 666 O O . ILE A 1 84 ? 8.183 -3.852 -32.367 1.00 77.12 84 ILE A O 1
#

pLDDT: mean 96.31, std 3.12, range [77.12, 98.56]

Radius of gyration: 17.43 Å; chains: 1; bounding box: 38×27×49 Å